Protein AF-A0A1V8SAI5-F1 (afdb_monomer_lite)

Sequence (109 aa):
AIEQKIREIVSTTWHSLGTCKIASREKMGVVDPTLSVHGVTGLKLADLSVPPHNVGANTGNTAYVVGERAADLFIKELGLGQQARVDSPVDDGQAKVDSPVADEQAKEV

Structure (mmCIF, N/CA/C/O backbone):
data_AF-A0A1V8SAI5-F1
#
_entry.id   AF-A0A1V8SAI5-F1
#
loop_
_atom_site.group_PDB
_atom_site.id
_atom_site.type_symbol
_atom_site.label_atom_id
_atom_site.label_alt_id
_atom_site.label_comp_id
_atom_site.label_asym_id
_atom_site.label_entity_id
_atom_site.label_seq_id
_atom_site.pdbx_PDB_ins_code
_atom_site.Cartn_x
_atom_site.Cartn_y
_atom_site.Cartn_z
_atom_site.occupancy
_atom_site.B_iso_or_equiv
_atom_site.auth_seq_id
_atom_site.auth_comp_id
_atom_site.auth_asym_id
_atom_site.auth_atom_id
_atom_site.pdbx_PDB_model_num
ATOM 1 N N . ALA A 1 1 ? 27.214 -0.514 -23.668 1.00 94.56 1 ALA A N 1
ATOM 2 C CA . ALA A 1 1 ? 26.200 -0.240 -24.712 1.00 94.56 1 ALA A CA 1
ATOM 3 C C . ALA A 1 1 ? 24.775 -0.521 -24.218 1.00 94.56 1 ALA A C 1
ATOM 5 O O . ALA A 1 1 ? 23.995 0.417 -24.155 1.00 94.56 1 ALA A O 1
ATOM 6 N N . ILE A 1 2 ? 24.437 -1.756 -23.811 1.00 98.00 2 ILE A N 1
ATOM 7 C CA . ILE A 1 2 ? 23.069 -2.140 -23.385 1.00 98.00 2 ILE A CA 1
ATOM 8 C C . ILE A 1 2 ? 22.552 -1.307 -22.197 1.00 98.00 2 ILE A C 1
ATOM 10 O O . ILE A 1 2 ? 21.447 -0.782 -22.259 1.00 98.00 2 ILE A O 1
ATOM 14 N N . GLU A 1 3 ? 23.357 -1.117 -21.147 1.00 98.31 3 GLU A N 1
ATOM 15 C CA . GLU A 1 3 ? 22.954 -0.337 -19.962 1.00 98.31 3 GLU A CA 1
ATOM 16 C C . GLU A 1 3 ? 22.564 1.110 -20.289 1.00 98.31 3 GLU A C 1
ATOM 18 O O . GLU A 1 3 ? 21.561 1.613 -19.787 1.00 98.31 3 GLU A O 1
ATOM 23 N N . GLN A 1 4 ? 23.339 1.767 -21.158 1.00 98.19 4 GLN A N 1
ATOM 24 C CA . GLN A 1 4 ? 23.064 3.131 -21.609 1.00 98.19 4 GLN A CA 1
ATOM 25 C C . GLN A 1 4 ? 21.720 3.192 -22.340 1.00 98.19 4 GLN A C 1
ATOM 27 O O . GLN A 1 4 ? 20.891 4.044 -22.034 1.00 98.19 4 GLN A O 1
ATOM 32 N N . LYS A 1 5 ? 21.464 2.227 -23.233 1.00 98.38 5 LYS A N 1
ATOM 33 C CA . LYS A 1 5 ? 20.196 2.157 -23.958 1.00 98.38 5 LYS A CA 1
ATOM 34 C C . LYS A 1 5 ? 19.010 1.957 -23.015 1.00 98.38 5 LYS A C 1
ATOM 36 O O . LYS A 1 5 ? 17.992 2.610 -23.198 1.00 98.38 5 LYS A O 1
ATOM 41 N N . ILE A 1 6 ? 19.144 1.107 -21.993 1.00 98.38 6 ILE A N 1
ATOM 42 C CA . ILE A 1 6 ? 18.094 0.902 -20.982 1.00 98.38 6 ILE A CA 1
ATOM 43 C C . ILE A 1 6 ? 17.794 2.209 -20.241 1.00 98.38 6 ILE A C 1
ATOM 45 O O . ILE A 1 6 ? 16.628 2.561 -20.103 1.00 98.38 6 ILE A O 1
ATOM 49 N N . ARG A 1 7 ? 18.815 2.962 -19.807 1.00 97.50 7 ARG A N 1
ATOM 50 C CA . ARG A 1 7 ? 18.615 4.256 -19.125 1.00 97.50 7 ARG A CA 1
ATOM 51 C C . ARG A 1 7 ? 17.878 5.285 -19.987 1.00 97.50 7 ARG A C 1
ATOM 53 O O . ARG A 1 7 ? 17.163 6.109 -19.433 1.00 97.50 7 ARG A O 1
ATOM 60 N N . GLU A 1 8 ? 18.045 5.233 -21.306 1.00 98.19 8 GLU A N 1
ATOM 61 C CA . GLU A 1 8 ? 17.387 6.143 -22.255 1.00 98.19 8 GLU A CA 1
ATOM 62 C C . GLU A 1 8 ? 15.927 5.776 -22.549 1.00 98.19 8 GLU A C 1
ATOM 64 O O . GLU A 1 8 ? 15.141 6.665 -22.863 1.00 98.19 8 GLU A O 1
ATOM 69 N N . ILE A 1 9 ? 15.568 4.487 -22.490 1.00 98.06 9 ILE A N 1
ATOM 70 C CA . ILE A 1 9 ? 14.242 4.006 -22.925 1.00 98.06 9 ILE A CA 1
ATOM 71 C C . ILE A 1 9 ? 13.351 3.502 -21.790 1.00 98.06 9 ILE A C 1
ATOM 73 O O . ILE A 1 9 ? 12.184 3.208 -22.034 1.00 98.06 9 ILE A O 1
ATOM 77 N N . VAL A 1 10 ? 13.885 3.333 -20.576 1.00 98.12 10 VAL A N 1
ATOM 78 C CA . VAL A 1 10 ? 13.111 2.809 -19.447 1.00 98.12 10 VAL A CA 1
ATOM 79 C C . VAL A 1 10 ? 11.914 3.714 -19.156 1.00 98.12 10 VAL A C 1
ATOM 81 O O . VAL A 1 10 ? 12.041 4.929 -19.018 1.00 98.12 10 VAL A O 1
ATOM 84 N N . SER A 1 11 ? 10.741 3.104 -19.038 1.00 98.06 11 SER A N 1
ATOM 85 C CA . SER A 1 11 ? 9.485 3.782 -18.744 1.00 98.06 11 SER A CA 1
ATOM 86 C C . SER A 1 11 ? 8.711 3.026 -17.672 1.00 98.06 11 SER A C 1
ATOM 88 O O . SER A 1 11 ? 9.036 1.895 -17.305 1.00 98.06 11 SER A O 1
ATOM 90 N N . THR A 1 12 ? 7.661 3.659 -17.159 1.00 97.50 12 THR A N 1
ATOM 91 C CA . THR A 1 12 ? 6.697 2.977 -16.296 1.00 97.50 12 THR A CA 1
ATOM 92 C C . THR A 1 12 ? 5.881 1.955 -17.088 1.00 97.50 12 THR A C 1
ATOM 94 O O . THR A 1 12 ? 5.682 2.099 -18.294 1.00 97.50 12 THR A O 1
ATOM 97 N N . THR A 1 13 ? 5.366 0.959 -16.376 1.00 97.38 13 THR A N 1
ATOM 98 C CA . THR A 1 13 ? 4.300 0.052 -16.827 1.00 97.38 13 THR A CA 1
ATOM 99 C C . THR A 1 13 ? 2.962 0.372 -16.154 1.00 97.38 13 THR A C 1
ATOM 101 O O . THR A 1 13 ? 2.051 -0.446 -16.163 1.00 97.38 13 THR A O 1
ATOM 104 N N . TRP A 1 14 ? 2.850 1.548 -15.526 1.00 97.81 14 TRP A N 1
ATOM 105 C CA . TRP A 1 14 ? 1.674 2.021 -14.781 1.00 97.81 14 TRP A CA 1
ATOM 106 C C . TRP A 1 14 ? 1.289 1.160 -13.566 1.00 97.81 14 TRP A C 1
ATOM 108 O O . TRP A 1 14 ? 0.205 1.304 -13.009 1.00 97.81 14 TRP A O 1
ATOM 118 N N . HIS A 1 15 ? 2.212 0.325 -13.088 1.00 98.12 15 HIS A N 1
ATOM 119 C CA . HIS A 1 15 ? 2.069 -0.502 -11.887 1.00 98.12 15 HIS A CA 1
ATOM 120 C C . HIS A 1 15 ? 2.585 0.216 -10.629 1.00 98.12 15 HIS A C 1
ATOM 122 O O . HIS A 1 15 ? 3.421 -0.305 -9.892 1.00 98.12 15 HIS A O 1
ATOM 128 N N . SER A 1 16 ? 2.144 1.453 -10.403 1.00 98.25 16 SER A N 1
ATOM 129 C CA . SER A 1 16 ? 2.543 2.222 -9.218 1.00 98.25 16 SER A CA 1
ATOM 130 C C . SER A 1 16 ? 1.889 1.650 -7.958 1.00 98.25 16 SER A C 1
ATOM 132 O O . SER A 1 16 ? 0.669 1.494 -7.922 1.00 98.25 16 SER A O 1
ATOM 134 N N . LEU A 1 17 ? 2.681 1.362 -6.918 1.00 98.50 17 LEU A N 1
ATOM 135 C CA . LEU A 1 17 ? 2.179 0.833 -5.646 1.00 98.50 17 LEU A CA 1
ATOM 136 C C . LEU A 1 17 ? 3.118 1.108 -4.455 1.00 98.50 17 LEU A C 1
ATOM 138 O O . LEU A 1 17 ? 4.293 1.424 -4.637 1.00 98.50 17 LEU A O 1
ATOM 142 N N . GLY A 1 18 ? 2.606 0.943 -3.232 1.00 98.06 18 GLY A N 1
ATOM 143 C CA . GLY A 1 18 ? 3.408 0.846 -2.002 1.00 98.06 18 GLY A CA 1
ATOM 144 C C . GLY A 1 18 ? 3.789 2.162 -1.310 1.00 98.06 18 GLY A C 1
ATOM 145 O O . GLY A 1 18 ? 4.604 2.151 -0.385 1.00 98.06 18 GLY A O 1
ATOM 146 N N . THR A 1 19 ? 3.216 3.299 -1.713 1.00 98.44 19 THR A N 1
ATOM 147 C CA . THR A 1 19 ? 3.482 4.618 -1.101 1.00 98.44 19 THR A CA 1
ATOM 148 C C . THR A 1 19 ? 2.954 4.754 0.332 1.00 98.44 19 THR A C 1
ATOM 150 O O . THR A 1 19 ? 3.487 5.547 1.106 1.00 98.44 19 THR A O 1
ATOM 153 N N . CYS A 1 20 ? 1.951 3.960 0.713 1.00 98.50 20 CYS A N 1
ATOM 154 C CA . CYS A 1 20 ? 1.332 3.937 2.038 1.00 98.50 20 CYS A CA 1
ATOM 155 C C . CYS A 1 20 ? 1.270 2.514 2.614 1.00 98.50 20 CYS A C 1
ATOM 157 O O . CYS A 1 20 ? 0.237 2.072 3.114 1.00 98.50 20 CYS A O 1
ATOM 159 N N . LYS A 1 21 ? 2.388 1.785 2.542 1.00 98.25 21 LYS A N 1
ATOM 160 C CA . LYS A 1 21 ? 2.454 0.354 2.862 1.00 98.25 21 LYS A CA 1
ATOM 161 C C . LYS A 1 21 ? 1.895 -0.051 4.235 1.00 98.25 21 LYS A C 1
ATOM 163 O O . LYS A 1 21 ? 2.124 0.624 5.246 1.00 98.25 21 LYS A O 1
ATOM 168 N N . ILE A 1 22 ? 1.285 -1.237 4.263 1.00 98.44 22 ILE A N 1
ATOM 169 C CA . ILE A 1 22 ? 0.918 -1.982 5.473 1.00 98.44 22 ILE A CA 1
ATOM 170 C C . ILE A 1 22 ? 2.196 -2.446 6.171 1.00 98.44 22 ILE A C 1
ATOM 172 O O . ILE A 1 22 ? 2.866 -3.378 5.724 1.00 98.44 22 ILE A O 1
ATOM 176 N N . ALA A 1 23 ? 2.543 -1.800 7.276 1.00 98.31 23 ALA A N 1
ATOM 177 C CA . ALA A 1 23 ? 3.639 -2.208 8.148 1.00 98.31 23 ALA A CA 1
ATOM 178 C C . ALA A 1 23 ? 3.524 -1.497 9.504 1.00 98.31 23 ALA A C 1
ATOM 180 O O . ALA A 1 23 ? 2.722 -0.580 9.684 1.00 98.31 23 ALA A O 1
ATOM 181 N N . SER A 1 24 ? 4.358 -1.896 10.464 1.00 98.00 24 SER A N 1
ATOM 182 C CA . SER A 1 24 ? 4.515 -1.127 11.700 1.00 98.00 24 SER A CA 1
ATOM 183 C C . SER A 1 24 ? 5.191 0.222 11.419 1.00 98.00 24 SER A C 1
ATOM 185 O O . SER A 1 24 ? 5.914 0.368 10.424 1.00 98.00 24 SER A O 1
ATOM 187 N N . ARG A 1 25 ? 4.994 1.215 12.297 1.00 96.50 25 ARG A N 1
ATOM 188 C CA . ARG A 1 25 ? 5.606 2.546 12.125 1.00 96.50 25 ARG A CA 1
ATOM 189 C C . ARG A 1 25 ? 7.134 2.483 12.156 1.00 96.50 25 ARG A C 1
ATOM 191 O O . ARG A 1 25 ? 7.780 3.187 11.389 1.00 96.50 25 ARG A O 1
ATOM 198 N N . GLU A 1 26 ? 7.714 1.578 12.946 1.00 97.50 26 GLU A N 1
ATOM 199 C CA . GLU A 1 26 ? 9.166 1.341 1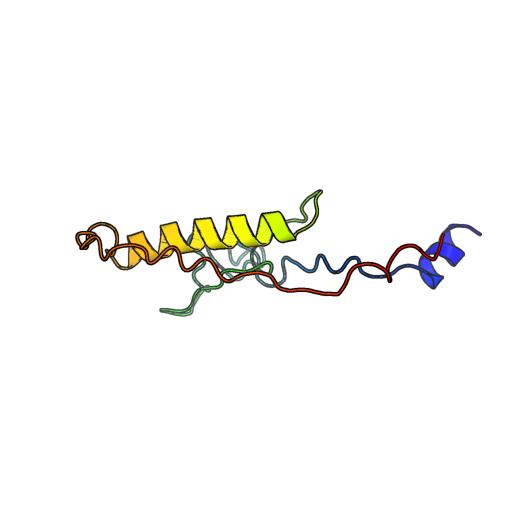3.011 1.00 97.50 26 GLU A CA 1
ATOM 200 C C . GLU A 1 26 ? 9.730 0.844 11.670 1.00 97.50 26 GLU A C 1
ATOM 202 O O . GLU A 1 26 ? 10.902 1.050 11.369 1.00 97.50 26 GLU A O 1
ATOM 207 N N . LYS A 1 27 ? 8.891 0.211 10.839 1.00 97.31 27 LYS A N 1
ATOM 208 C CA . LYS A 1 27 ? 9.230 -0.246 9.482 1.00 97.31 27 LYS A CA 1
ATOM 209 C C . LYS A 1 27 ? 8.788 0.740 8.395 1.00 97.31 27 LYS A C 1
ATOM 211 O O . LYS A 1 27 ? 8.689 0.359 7.222 1.00 97.31 27 LYS A O 1
ATOM 216 N N . MET A 1 28 ? 8.536 1.998 8.765 1.00 97.12 28 MET A N 1
ATOM 217 C CA . MET A 1 28 ? 8.029 3.055 7.883 1.00 97.12 28 MET A CA 1
ATOM 218 C C . MET A 1 28 ? 6.650 2.729 7.283 1.00 97.12 28 MET A C 1
ATOM 220 O O . MET A 1 28 ? 6.380 3.060 6.131 1.00 97.12 28 MET A O 1
ATOM 224 N N . GLY A 1 29 ? 5.800 2.004 8.015 1.00 98.31 29 GLY A N 1
ATOM 225 C CA . GLY A 1 29 ? 4.418 1.738 7.613 1.00 98.31 29 GLY A CA 1
ATOM 226 C C . GLY A 1 29 ? 3.507 2.949 7.795 1.00 98.31 29 GLY A C 1
ATOM 227 O O . GLY A 1 29 ? 3.684 3.726 8.735 1.00 98.31 29 GLY A O 1
ATOM 228 N N . VAL A 1 30 ? 2.520 3.088 6.907 1.00 98.75 30 VAL A N 1
ATOM 229 C CA . VAL A 1 30 ? 1.521 4.176 6.952 1.00 98.75 30 VAL A CA 1
ATOM 230 C C . VAL A 1 30 ? 0.188 3.682 7.502 1.00 98.75 30 VAL A C 1
ATOM 232 O O . VAL A 1 30 ? -0.459 4.405 8.261 1.00 98.75 30 VAL A O 1
ATOM 235 N N . VAL A 1 31 ? -0.178 2.440 7.184 1.00 98.69 31 VAL A N 1
ATOM 236 C CA . VAL A 1 31 ? -1.394 1.794 7.683 1.00 98.69 31 VAL A CA 1
ATOM 237 C C . VAL A 1 31 ? -1.085 0.501 8.433 1.00 98.69 31 VAL A C 1
ATOM 239 O O . VAL A 1 31 ? -0.040 -0.127 8.229 1.00 98.69 31 VAL A O 1
ATOM 242 N N . ASP A 1 32 ? -1.997 0.100 9.310 1.00 98.00 32 ASP A N 1
ATOM 243 C CA . ASP A 1 32 ? -1.983 -1.206 9.969 1.00 98.00 32 ASP A CA 1
ATOM 244 C C . ASP A 1 32 ? -2.667 -2.300 9.102 1.00 98.00 32 ASP A C 1
ATOM 246 O O . ASP A 1 32 ? -3.186 -2.008 8.020 1.00 98.00 32 ASP A O 1
ATOM 250 N N . PRO A 1 33 ? -2.690 -3.582 9.528 1.00 97.50 33 PRO A N 1
ATOM 251 C CA . PRO A 1 33 ? -3.358 -4.657 8.779 1.00 97.50 33 PRO A CA 1
ATOM 252 C C . PRO A 1 33 ? -4.883 -4.517 8.624 1.00 97.50 33 PRO A C 1
ATOM 254 O O . PRO A 1 33 ? -5.485 -5.283 7.873 1.00 97.50 33 PRO A O 1
ATOM 257 N N . THR A 1 34 ? -5.514 -3.575 9.332 1.00 97.50 34 THR A N 1
ATOM 258 C CA . THR A 1 34 ? -6.934 -3.205 9.185 1.00 97.50 34 THR A CA 1
ATOM 259 C C . THR A 1 34 ? -7.137 -2.041 8.210 1.00 97.50 34 THR A C 1
ATOM 261 O O . THR A 1 34 ? -8.251 -1.524 8.086 1.00 97.50 34 THR A O 1
ATOM 264 N N . LEU A 1 35 ? -6.062 -1.640 7.520 1.00 98.50 35 LEU A N 1
ATOM 265 C CA . LEU A 1 35 ? -5.986 -0.508 6.599 1.00 98.50 35 LEU A CA 1
ATOM 266 C C . LEU A 1 35 ? -6.189 0.859 7.266 1.00 98.50 35 LEU A C 1
ATOM 268 O O . LEU A 1 35 ? -6.366 1.857 6.568 1.00 98.50 35 LEU A O 1
ATOM 272 N N . SER A 1 36 ? -6.136 0.922 8.599 1.00 98.44 36 SER A N 1
ATOM 273 C CA . SER A 1 36 ? -6.272 2.170 9.353 1.00 98.44 36 SER A CA 1
ATOM 274 C C . SER A 1 36 ? -4.970 2.956 9.323 1.00 98.44 36 SER A C 1
ATOM 276 O O . SER A 1 36 ? -3.894 2.391 9.529 1.00 98.44 36 SER A O 1
ATOM 278 N N . VAL A 1 37 ? -5.060 4.265 9.082 1.00 98.69 37 VAL A N 1
ATOM 279 C CA . VAL A 1 37 ? -3.891 5.152 9.079 1.00 98.69 37 VAL A CA 1
ATOM 280 C C . VAL A 1 37 ? -3.371 5.335 10.502 1.00 98.69 37 VAL A C 1
ATOM 282 O O . VAL A 1 37 ? -4.101 5.730 11.411 1.00 98.69 37 VAL A O 1
ATOM 285 N N . HIS A 1 38 ? -2.077 5.084 10.701 1.00 98.56 38 HIS A N 1
ATOM 286 C CA . HIS A 1 38 ? -1.462 5.182 12.023 1.00 98.56 38 HIS A CA 1
ATOM 287 C C . HIS A 1 38 ? -1.589 6.591 12.612 1.00 98.56 38 HIS A C 1
ATOM 289 O O . HIS A 1 38 ? -1.070 7.558 12.053 1.00 98.56 38 HIS A O 1
ATOM 295 N N . GLY A 1 39 ? -2.194 6.691 13.798 1.00 97.62 39 GLY A N 1
ATOM 296 C CA . GLY A 1 39 ? -2.353 7.955 14.523 1.00 97.62 39 GLY A CA 1
ATOM 297 C C . GLY A 1 39 ? -3.510 8.833 14.036 1.00 97.62 39 GLY A C 1
ATOM 298 O O . GLY A 1 39 ? -3.605 9.976 14.477 1.00 97.62 39 GLY A O 1
ATOM 299 N N . VAL A 1 40 ? -4.382 8.322 13.158 1.00 98.44 40 VAL A N 1
ATOM 300 C CA . VAL A 1 40 ? -5.583 9.023 12.688 1.00 98.44 40 VAL A CA 1
ATOM 301 C C . VAL A 1 40 ? -6.811 8.149 12.922 1.00 98.44 40 VAL A C 1
ATOM 303 O O . VAL A 1 40 ? -6.873 7.005 12.484 1.00 98.44 40 VAL A O 1
ATOM 306 N N . THR A 1 41 ? -7.815 8.697 13.600 1.00 97.38 41 THR A N 1
ATOM 307 C CA . THR A 1 41 ? -9.071 7.989 13.868 1.00 97.38 41 THR A CA 1
ATOM 308 C C . THR A 1 41 ? -10.020 8.114 12.680 1.00 97.38 41 THR A C 1
ATOM 310 O O . THR A 1 41 ? -10.238 9.214 12.178 1.00 97.38 41 THR A O 1
ATOM 313 N N . GLY A 1 42 ? -10.620 6.999 12.254 1.00 96.50 42 GLY A N 1
ATOM 314 C CA . GLY A 1 42 ? -11.675 6.991 11.232 1.00 96.50 42 GLY A CA 1
ATOM 315 C C . GLY A 1 42 ? -11.198 7.180 9.787 1.00 96.50 42 GLY A C 1
ATOM 316 O O . GLY A 1 42 ? -12.030 7.403 8.913 1.00 96.50 42 GLY A O 1
ATOM 317 N N . LEU A 1 43 ? -9.890 7.085 9.519 1.00 98.31 43 LEU A N 1
ATOM 318 C CA . LEU A 1 43 ? -9.322 7.170 8.170 1.00 98.31 43 LEU A CA 1
ATOM 319 C C . LEU A 1 43 ? -8.669 5.845 7.765 1.00 98.31 43 LEU A C 1
ATOM 321 O O . LEU A 1 43 ? -7.830 5.309 8.493 1.00 98.31 43 LEU A O 1
ATOM 325 N N . LYS A 1 44 ? -9.025 5.352 6.575 1.00 98.50 44 LYS A N 1
ATOM 326 C CA . LYS A 1 44 ? -8.501 4.109 6.000 1.00 98.50 44 LYS A CA 1
ATOM 327 C C . LYS A 1 44 ? -8.084 4.298 4.544 1.00 98.50 44 LYS A C 1
ATOM 329 O O . LYS A 1 44 ? -8.661 5.136 3.855 1.00 98.50 44 LYS A O 1
ATOM 334 N N . LEU A 1 45 ? -7.114 3.508 4.083 1.00 98.56 45 LEU A N 1
ATOM 335 C CA . LEU A 1 45 ? -6.638 3.511 2.692 1.00 98.56 45 LEU A CA 1
ATOM 336 C C . LEU A 1 45 ? -6.875 2.143 2.044 1.00 98.56 45 LEU A C 1
ATOM 338 O O . LEU A 1 45 ? -6.454 1.127 2.584 1.00 98.56 45 LEU A O 1
ATOM 342 N N . ALA A 1 46 ? -7.532 2.111 0.887 1.00 98.31 46 ALA A N 1
ATOM 343 C CA . ALA A 1 46 ? -7.920 0.876 0.201 1.00 98.31 46 ALA A CA 1
ATOM 344 C C . ALA A 1 46 ? -7.616 0.956 -1.302 1.00 98.31 46 ALA A C 1
ATOM 346 O O . ALA A 1 46 ? -8.515 0.989 -2.135 1.00 98.31 46 ALA A O 1
ATOM 347 N N . ASP A 1 47 ? -6.333 1.023 -1.644 1.00 98.69 47 ASP A N 1
ATOM 348 C CA . ASP A 1 47 ? -5.851 1.081 -3.025 1.00 98.69 47 ASP A CA 1
ATOM 349 C C . ASP A 1 47 ? -4.428 0.495 -3.145 1.00 98.69 47 ASP A C 1
ATOM 351 O O . ASP A 1 47 ? -3.874 -0.067 -2.199 1.00 98.69 47 ASP A O 1
ATOM 355 N N . LEU A 1 48 ? -3.797 0.634 -4.313 1.00 98.69 48 LEU A N 1
ATOM 356 C CA . LEU A 1 48 ? -2.435 0.148 -4.552 1.00 98.69 48 LEU A CA 1
ATOM 357 C C . LEU A 1 48 ? -1.348 0.878 -3.747 1.00 98.69 48 LEU A C 1
ATOM 359 O O . LEU A 1 48 ? -0.193 0.474 -3.804 1.00 98.69 48 LEU A O 1
ATOM 363 N N . SER A 1 49 ? -1.646 1.906 -2.958 1.00 98.69 49 SER A N 1
ATOM 364 C CA . SER A 1 49 ? -0.653 2.488 -2.051 1.00 98.69 49 SER A CA 1
ATOM 365 C C . SER A 1 49 ? -0.274 1.537 -0.908 1.00 98.69 49 SER A C 1
ATOM 367 O O . SER A 1 49 ? 0.841 1.629 -0.396 1.00 98.69 49 SER A O 1
ATOM 369 N N . VAL A 1 50 ? -1.150 0.601 -0.522 1.00 98.69 50 VAL A N 1
ATOM 370 C CA . VAL A 1 50 ? -1.005 -0.195 0.711 1.00 98.69 50 VAL A CA 1
ATOM 371 C C . VAL A 1 50 ? -0.180 -1.494 0.633 1.00 98.69 50 VAL A C 1
ATOM 373 O O . VAL A 1 50 ? 0.301 -1.928 1.686 1.00 98.69 50 VAL A O 1
ATOM 376 N N . PRO A 1 51 ? 0.040 -2.158 -0.522 1.00 98.19 51 PRO A N 1
ATOM 377 C CA . PRO A 1 51 ? 0.882 -3.348 -0.579 1.00 98.19 51 PRO A CA 1
ATOM 378 C C . PRO A 1 51 ? 2.298 -3.086 -0.032 1.00 98.19 51 PRO A C 1
ATOM 380 O O . PRO A 1 51 ? 2.923 -2.085 -0.385 1.00 98.19 51 PRO A O 1
ATOM 383 N N . PRO A 1 52 ? 2.844 -3.977 0.817 1.00 97.25 52 PRO A N 1
ATOM 384 C CA . PRO A 1 52 ? 4.161 -3.774 1.421 1.00 97.25 52 PRO 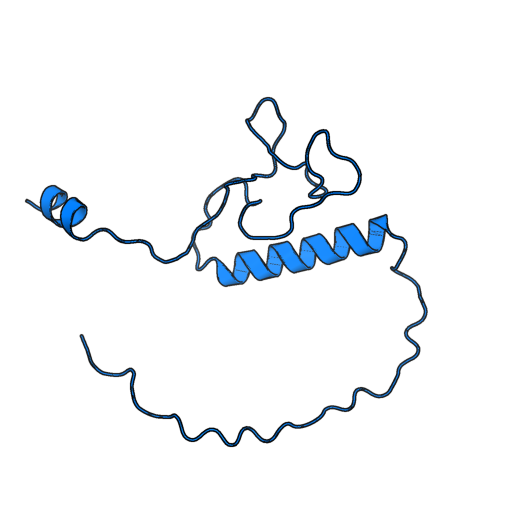A CA 1
ATOM 385 C C . PRO A 1 52 ? 5.335 -4.012 0.473 1.00 97.25 52 PRO A C 1
ATOM 387 O O . PRO A 1 52 ? 6.435 -3.519 0.727 1.00 97.25 52 PRO A O 1
ATOM 390 N N . HIS A 1 53 ? 5.105 -4.758 -0.606 1.00 96.81 53 HIS A N 1
ATOM 391 C CA . HIS A 1 53 ? 6.106 -5.136 -1.594 1.00 96.81 53 HIS A CA 1
ATOM 392 C C . HIS A 1 53 ? 5.483 -5.199 -2.988 1.00 96.81 53 HIS A C 1
ATOM 394 O O . HIS A 1 53 ? 4.262 -5.252 -3.136 1.00 96.81 53 HIS A O 1
ATOM 400 N N . ASN A 1 54 ? 6.349 -5.211 -4.002 1.00 97.50 54 ASN A N 1
ATOM 401 C CA . ASN A 1 54 ? 5.942 -5.382 -5.390 1.00 97.50 54 ASN A CA 1
ATOM 402 C C . ASN A 1 54 ? 5.311 -6.763 -5.625 1.00 97.50 54 ASN A C 1
ATOM 404 O O . ASN A 1 54 ? 5.607 -7.729 -4.918 1.00 97.50 54 ASN A O 1
ATOM 408 N N . VAL A 1 55 ? 4.471 -6.849 -6.649 1.00 96.31 55 VAL A N 1
ATOM 409 C CA . VAL A 1 55 ? 3.811 -8.073 -7.099 1.00 96.31 55 VAL A CA 1
ATOM 410 C C . VAL A 1 55 ? 4.329 -8.441 -8.485 1.00 96.31 55 VAL A C 1
ATOM 412 O O . VAL A 1 55 ? 4.494 -7.589 -9.354 1.00 96.31 55 VAL A O 1
ATOM 415 N N . GLY A 1 56 ? 4.598 -9.724 -8.710 1.00 96.31 56 GLY A N 1
ATOM 416 C CA . GLY A 1 56 ? 5.059 -10.236 -10.005 1.00 96.31 56 GLY A CA 1
ATOM 417 C C . GLY A 1 56 ? 3.927 -10.400 -11.022 1.00 96.31 56 GLY A C 1
ATOM 418 O O . GLY A 1 56 ? 3.805 -11.467 -11.612 1.00 96.31 56 GLY A O 1
ATOM 419 N N . ALA A 1 57 ? 3.053 -9.401 -11.170 1.00 94.56 57 ALA A N 1
ATOM 420 C CA . ALA A 1 57 ? 1.876 -9.448 -12.038 1.00 94.56 57 ALA A CA 1
ATOM 421 C C . ALA A 1 57 ? 1.413 -8.035 -12.438 1.00 94.56 57 ALA A C 1
ATOM 423 O O . ALA A 1 57 ? 1.890 -7.042 -11.890 1.00 94.56 57 ALA A O 1
ATOM 424 N N . ASN A 1 58 ? 0.447 -7.943 -13.362 1.00 97.19 58 ASN A N 1
ATOM 425 C CA . ASN A 1 58 ? -0.299 -6.699 -13.566 1.00 97.19 58 ASN A CA 1
ATOM 426 C C . ASN A 1 58 ? -1.070 -6.344 -12.283 1.00 97.19 58 ASN A C 1
ATOM 428 O O . ASN A 1 58 ? -1.796 -7.176 -11.730 1.00 97.19 58 ASN A O 1
ATOM 432 N N . THR A 1 59 ? -0.904 -5.109 -11.809 1.00 98.19 59 THR A N 1
ATOM 433 C CA . THR A 1 59 ? -1.433 -4.649 -10.520 1.00 98.19 59 THR A CA 1
ATOM 434 C C . THR A 1 59 ? -2.943 -4.444 -10.500 1.00 98.19 59 THR A C 1
ATOM 436 O O . THR A 1 59 ? -3.493 -4.259 -9.418 1.00 98.19 59 THR A O 1
ATOM 439 N N . GLY A 1 60 ? -3.639 -4.523 -11.640 1.00 97.88 60 GLY A N 1
ATOM 440 C CA . GLY A 1 60 ? -5.105 -4.481 -11.681 1.00 97.88 60 GLY A CA 1
ATOM 441 C C . GLY A 1 60 ? -5.744 -5.547 -10.782 1.00 97.88 60 GLY A C 1
ATOM 442 O O . GLY A 1 60 ? -6.587 -5.233 -9.946 1.00 97.88 60 GLY A O 1
ATOM 443 N N . ASN A 1 61 ? -5.253 -6.789 -10.851 1.00 96.62 61 ASN A N 1
ATOM 444 C CA . ASN A 1 61 ? -5.727 -7.880 -9.988 1.00 96.62 61 ASN A CA 1
ATOM 445 C C . ASN A 1 61 ? -5.457 -7.596 -8.505 1.00 96.62 61 ASN A C 1
ATOM 447 O O . ASN A 1 61 ? -6.285 -7.885 -7.645 1.00 96.62 61 ASN A O 1
ATOM 451 N N . THR A 1 62 ? -4.302 -7.005 -8.196 1.00 98.00 62 THR A N 1
ATOM 452 C CA . THR A 1 62 ? -3.958 -6.611 -6.827 1.00 98.00 62 THR A CA 1
ATOM 453 C C . THR A 1 62 ? -4.878 -5.510 -6.316 1.00 98.00 62 THR A C 1
ATOM 455 O O . THR A 1 62 ? -5.283 -5.573 -5.160 1.00 98.00 62 THR A O 1
ATOM 458 N N . ALA A 1 63 ? -5.259 -4.547 -7.160 1.00 98.50 63 ALA A N 1
ATOM 459 C CA . ALA A 1 63 ? -6.198 -3.494 -6.788 1.00 98.50 63 A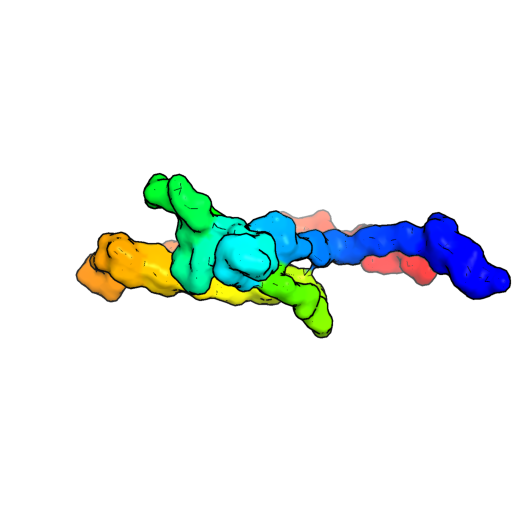LA A CA 1
ATOM 460 C C . ALA A 1 63 ? -7.565 -4.078 -6.403 1.00 98.50 63 ALA A C 1
ATOM 462 O O . ALA A 1 63 ? -8.091 -3.736 -5.345 1.00 98.50 63 ALA A O 1
ATOM 463 N N . TYR A 1 64 ? -8.088 -5.023 -7.195 1.00 98.19 64 TYR A N 1
ATOM 464 C CA . TYR A 1 64 ? -9.331 -5.725 -6.864 1.00 98.19 64 TYR A CA 1
ATOM 465 C C . TYR A 1 64 ? -9.229 -6.490 -5.544 1.00 98.19 64 TYR A C 1
ATOM 467 O O . TYR A 1 64 ? -10.077 -6.318 -4.678 1.00 98.19 64 TYR A O 1
ATOM 475 N N . VAL A 1 65 ? -8.166 -7.274 -5.338 1.00 97.31 65 VAL A N 1
ATOM 476 C CA . VAL A 1 65 ? -7.992 -8.049 -4.095 1.00 97.31 65 VAL A CA 1
ATOM 477 C C . VAL A 1 65 ? -7.847 -7.144 -2.865 1.00 97.31 65 VAL A C 1
ATOM 479 O O . VAL A 1 65 ? -8.367 -7.474 -1.800 1.00 97.31 65 VAL A O 1
ATOM 482 N N . VAL A 1 66 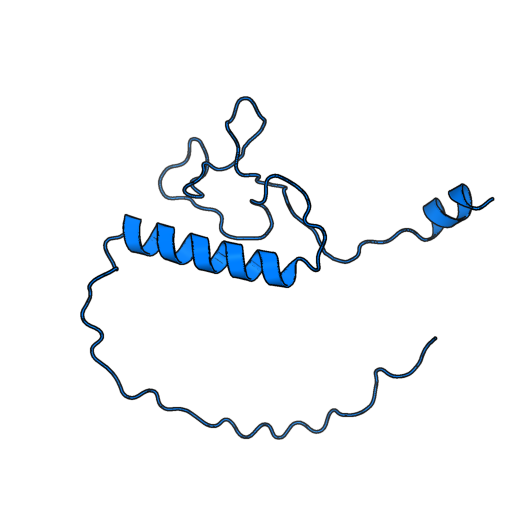? -7.172 -5.996 -2.990 1.00 98.25 66 VAL A N 1
ATOM 483 C CA . VAL A 1 66 ? -7.121 -4.988 -1.918 1.00 98.25 66 VAL A CA 1
ATOM 484 C C . VAL A 1 66 ? -8.519 -4.436 -1.632 1.00 98.25 66 VAL A C 1
ATOM 486 O O . VAL A 1 66 ? -8.891 -4.346 -0.464 1.00 98.25 66 VAL A O 1
ATOM 489 N N . GLY A 1 67 ? -9.297 -4.116 -2.670 1.00 98.50 67 GLY A N 1
ATOM 490 C CA . GLY A 1 67 ? -10.679 -3.647 -2.543 1.00 98.50 67 GLY A CA 1
ATOM 491 C C . GLY A 1 67 ? -11.598 -4.662 -1.858 1.00 98.50 67 GLY A C 1
ATOM 492 O O . GLY A 1 67 ? -12.262 -4.316 -0.885 1.00 98.50 67 GLY A O 1
ATOM 493 N N . GLU A 1 68 ? -11.571 -5.923 -2.293 1.00 98.38 68 GLU A N 1
ATOM 494 C CA . GLU A 1 68 ? -12.321 -7.029 -1.675 1.00 98.38 68 GLU A CA 1
ATOM 495 C C . GLU A 1 68 ? -11.951 -7.193 -0.196 1.00 98.38 68 GLU A C 1
ATOM 497 O O . GLU A 1 68 ? -12.809 -7.234 0.688 1.00 98.38 68 GLU A O 1
ATOM 502 N N . ARG A 1 69 ? -10.647 -7.195 0.111 1.00 97.31 69 ARG A N 1
ATOM 503 C CA . ARG A 1 69 ? -10.180 -7.303 1.495 1.00 97.31 69 ARG A CA 1
ATOM 504 C C . ARG A 1 69 ? -10.607 -6.106 2.344 1.00 97.31 69 ARG A C 1
ATOM 506 O O . ARG A 1 69 ? -10.924 -6.281 3.521 1.00 97.31 69 ARG A O 1
ATOM 513 N N . ALA A 1 70 ? -10.584 -4.904 1.777 1.00 98.31 70 ALA A N 1
ATOM 514 C CA . ALA A 1 70 ? -11.039 -3.697 2.449 1.00 98.31 70 ALA A CA 1
ATOM 515 C C . ALA A 1 70 ? -12.541 -3.765 2.749 1.00 98.31 70 ALA A C 1
ATOM 517 O O . ALA A 1 70 ? -12.935 -3.497 3.882 1.00 98.31 70 ALA A O 1
ATOM 518 N N . ALA A 1 71 ? -13.361 -4.195 1.786 1.00 97.62 71 ALA A N 1
ATOM 519 C CA . ALA A 1 71 ? -14.799 -4.366 1.972 1.00 97.62 71 ALA A CA 1
ATOM 520 C C . ALA A 1 71 ? -15.107 -5.312 3.144 1.00 97.62 71 ALA A C 1
ATOM 522 O O . ALA A 1 71 ? -15.844 -4.929 4.052 1.00 97.62 71 ALA A O 1
ATOM 523 N N . ASP A 1 72 ? -14.468 -6.486 3.192 1.00 97.25 72 ASP A N 1
ATOM 524 C CA . ASP A 1 72 ? -14.603 -7.438 4.303 1.00 97.25 72 ASP A CA 1
ATOM 525 C C . ASP A 1 72 ? -14.263 -6.811 5.665 1.00 97.25 72 ASP A C 1
ATOM 527 O O . ASP A 1 72 ? -14.994 -6.977 6.648 1.00 97.25 72 ASP A O 1
ATOM 531 N N . LEU A 1 73 ? -13.141 -6.085 5.738 1.00 97.00 73 LEU A N 1
ATOM 532 C CA . LEU A 1 73 ? -12.703 -5.416 6.963 1.00 97.00 73 LEU A CA 1
ATOM 533 C C . LEU A 1 73 ? -13.713 -4.350 7.400 1.00 97.00 73 LEU A C 1
ATOM 535 O O . LEU A 1 73 ? -14.072 -4.294 8.576 1.00 97.00 73 LEU A O 1
ATOM 539 N N . PHE A 1 74 ? -14.191 -3.534 6.462 1.00 96.06 74 PHE A N 1
ATOM 540 C CA . PHE A 1 74 ? -15.043 -2.385 6.761 1.00 96.06 74 PHE A CA 1
ATOM 541 C C . PHE A 1 74 ? -16.460 -2.829 7.122 1.00 96.06 74 PHE A C 1
ATOM 543 O O . PHE A 1 74 ? -17.020 -2.335 8.097 1.00 96.06 74 PHE A O 1
ATOM 550 N N . ILE A 1 75 ? -17.020 -3.812 6.408 1.00 96.31 75 ILE A N 1
ATOM 551 C CA . ILE A 1 75 ? -18.322 -4.415 6.730 1.00 96.31 75 ILE A CA 1
ATOM 552 C C . ILE A 1 75 ? -18.301 -4.991 8.145 1.00 96.31 75 ILE A C 1
ATOM 554 O O . ILE A 1 75 ? -19.246 -4.783 8.911 1.00 96.31 75 ILE A O 1
ATOM 558 N N . LYS A 1 76 ? -17.224 -5.697 8.508 1.00 94.88 76 LYS A N 1
ATOM 559 C CA . LYS A 1 76 ? -17.068 -6.273 9.845 1.00 94.88 76 LYS A CA 1
ATOM 560 C C . LYS A 1 76 ? -16.945 -5.195 10.921 1.00 94.88 76 LYS A C 1
ATOM 562 O O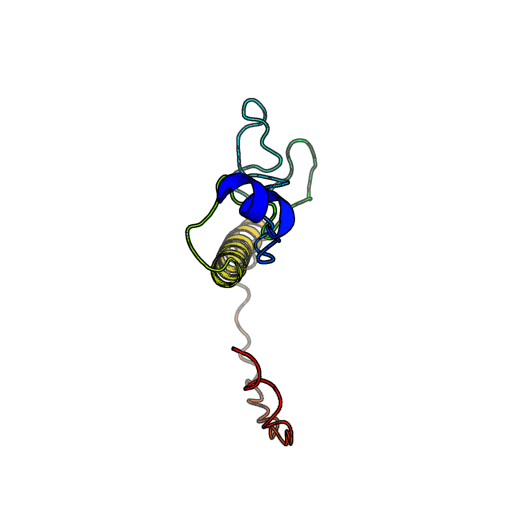 . LYS A 1 76 ? -17.590 -5.312 11.957 1.00 94.88 76 LYS A O 1
ATOM 567 N N . GLU A 1 77 ? -16.131 -4.170 10.687 1.00 94.75 77 GLU A N 1
ATOM 568 C CA . GLU A 1 77 ? -15.908 -3.073 11.636 1.00 94.75 77 GLU A CA 1
ATOM 569 C C . GLU A 1 77 ? -17.167 -2.229 11.868 1.00 94.75 77 GLU A C 1
ATOM 571 O O . GLU A 1 77 ? -17.460 -1.863 13.003 1.00 94.75 77 GLU A O 1
ATOM 576 N N . LEU A 1 78 ? -17.945 -1.980 10.813 1.00 94.81 78 LEU A N 1
ATOM 577 C CA . LEU A 1 78 ? -19.195 -1.220 10.875 1.00 94.81 78 LEU A CA 1
ATOM 578 C C . LEU A 1 78 ? -20.404 -2.064 11.312 1.00 94.81 78 LEU A C 1
ATOM 580 O O . LEU A 1 78 ? -21.496 -1.525 11.475 1.00 94.81 78 LEU A O 1
ATOM 584 N N . GLY A 1 79 ? -20.248 -3.382 11.480 1.00 94.06 79 GLY A N 1
ATOM 585 C CA . GLY A 1 79 ? -21.347 -4.278 11.855 1.00 94.06 79 GLY A CA 1
ATOM 586 C C . GLY A 1 79 ? -22.416 -4.457 10.767 1.00 94.06 79 GLY A C 1
ATOM 587 O O . GLY A 1 79 ? -23.560 -4.777 11.077 1.00 94.06 79 GLY A O 1
ATOM 588 N N . LEU A 1 80 ? -22.064 -4.275 9.490 1.00 91.19 80 LEU A N 1
ATOM 589 C CA . LEU A 1 80 ? -23.005 -4.313 8.358 1.00 91.19 80 LEU A CA 1
ATOM 590 C C . LEU A 1 80 ? -23.302 -5.734 7.838 1.00 91.19 80 LEU A C 1
ATOM 592 O O . LEU A 1 80 ? -24.151 -5.912 6.970 1.00 91.19 80 LEU A O 1
ATOM 596 N N . GLY A 1 81 ? -22.634 -6.761 8.372 1.00 73.62 81 GLY A N 1
ATOM 597 C CA . GLY A 1 81 ? -22.680 -8.139 7.859 1.00 73.62 81 GLY A CA 1
ATOM 598 C C . GLY A 1 81 ? -24.015 -8.893 7.995 1.00 73.62 81 GLY A C 1
ATOM 599 O O . GLY A 1 81 ? -24.087 -10.037 7.554 1.00 73.62 81 GLY A O 1
ATOM 600 N N . GLN A 1 82 ? -25.057 -8.299 8.594 1.00 64.44 82 GLN A N 1
ATOM 601 C CA . GLN A 1 82 ? -26.395 -8.904 8.744 1.00 64.44 82 GLN A CA 1
ATOM 602 C C . GLN A 1 82 ? -27.555 -7.889 8.681 1.00 64.44 82 GLN A C 1
ATOM 604 O O . GLN A 1 82 ? -28.547 -8.027 9.396 1.00 64.44 82 GLN A O 1
ATOM 609 N N . GLN A 1 83 ? -27.501 -6.875 7.816 1.00 55.78 83 GLN A N 1
ATOM 610 C CA . GLN A 1 83 ? -28.767 -6.271 7.382 1.00 55.78 83 GLN A CA 1
ATOM 611 C C . GLN A 1 83 ? -29.376 -7.209 6.342 1.00 55.78 83 GLN A C 1
ATOM 613 O O . GLN A 1 83 ? -28.740 -7.492 5.329 1.00 55.78 83 GLN A O 1
ATOM 618 N N . ALA A 1 84 ? -30.550 -7.774 6.650 1.00 48.75 84 ALA A N 1
ATOM 619 C CA . ALA A 1 84 ? -31.286 -8.668 5.765 1.00 48.75 84 ALA A CA 1
ATOM 620 C C . ALA A 1 84 ? -31.233 -8.113 4.338 1.00 48.75 84 ALA A C 1
ATOM 622 O O . ALA A 1 84 ? -31.671 -6.984 4.110 1.00 48.75 84 ALA A O 1
ATOM 623 N N . ARG A 1 85 ? -30.670 -8.885 3.399 1.00 52.16 85 ARG A N 1
ATOM 624 C CA . ARG A 1 85 ? -30.896 -8.641 1.977 1.00 52.16 85 ARG A CA 1
ATOM 625 C C . ARG A 1 85 ? -32.408 -8.678 1.803 1.00 52.16 85 ARG A C 1
ATOM 627 O O . ARG A 1 85 ? -33.015 -9.742 1.802 1.00 52.16 85 ARG A O 1
ATOM 634 N N . VAL A 1 86 ? -33.036 -7.509 1.776 1.00 52.72 86 VAL A N 1
ATOM 635 C CA . VAL A 1 86 ? -34.328 -7.381 1.132 1.00 52.72 86 VAL A CA 1
ATOM 636 C C . VAL A 1 86 ? -33.949 -7.519 -0.327 1.00 52.72 86 VAL A C 1
ATOM 638 O O . VAL A 1 86 ? -33.352 -6.603 -0.888 1.00 52.72 86 VAL A O 1
ATOM 641 N N . ASP A 1 87 ? -34.135 -8.716 -0.873 1.00 51.94 87 ASP A N 1
ATOM 642 C CA . ASP A 1 87 ? -33.882 -9.002 -2.275 1.00 51.94 87 ASP A CA 1
ATOM 643 C C . ASP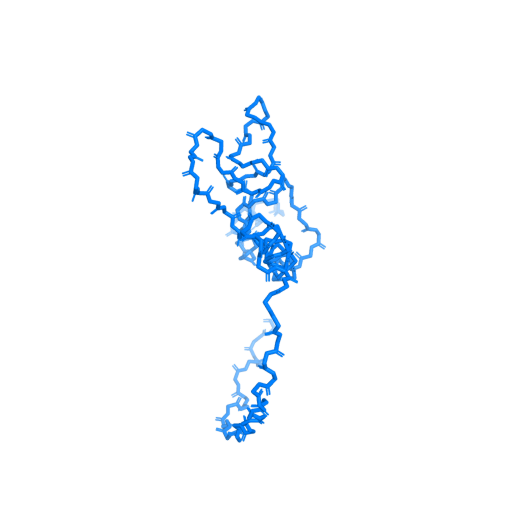 A 1 87 ? -34.808 -8.098 -3.101 1.00 51.94 87 ASP A C 1
ATOM 645 O O . ASP A 1 87 ? -35.944 -8.447 -3.417 1.00 51.94 87 ASP A O 1
ATOM 649 N N . SER A 1 88 ? -34.362 -6.882 -3.407 1.00 50.34 88 SER A N 1
ATOM 650 C CA . SER A 1 88 ? -34.915 -6.129 -4.519 1.00 50.34 88 SER A CA 1
ATOM 651 C C . SER A 1 88 ? -34.493 -6.881 -5.778 1.00 50.34 88 SER A C 1
ATOM 653 O O . SER A 1 88 ? -33.299 -7.179 -5.896 1.00 50.34 88 SER A O 1
ATOM 655 N N . PRO A 1 89 ? -35.425 -7.212 -6.690 1.00 51.38 89 PRO A N 1
ATOM 656 C CA . PRO A 1 89 ? -35.091 -7.876 -7.940 1.00 51.38 89 PRO A CA 1
ATOM 657 C C . PRO A 1 89 ? -33.924 -7.142 -8.586 1.00 51.38 89 PRO A C 1
ATOM 659 O O . PRO A 1 89 ? -33.983 -5.924 -8.768 1.00 51.38 89 PRO A O 1
ATOM 662 N N . VAL A 1 90 ? -32.847 -7.873 -8.862 1.00 56.09 90 VAL A N 1
ATOM 663 C CA . VAL A 1 90 ? -31.783 -7.370 -9.719 1.00 56.09 90 VAL A CA 1
ATOM 664 C C . VAL A 1 90 ? -32.451 -7.147 -11.069 1.00 56.09 90 VAL A C 1
ATOM 666 O O . VAL A 1 90 ? -32.793 -8.114 -11.742 1.00 56.09 90 VAL A O 1
ATOM 669 N N . ASP A 1 91 ? -32.726 -5.888 -11.407 1.00 54.66 91 ASP A N 1
ATOM 670 C CA . ASP A 1 91 ? -32.977 -5.492 -12.786 1.00 54.66 91 ASP A CA 1
ATOM 671 C C . ASP A 1 91 ? -31.658 -5.750 -13.504 1.00 54.66 91 ASP A C 1
ATOM 673 O O . ASP A 1 91 ? -30.694 -4.991 -13.387 1.00 54.66 91 ASP A O 1
ATOM 677 N N . ASP A 1 92 ? -31.577 -6.898 -14.164 1.00 49.00 92 ASP A N 1
ATOM 678 C CA . ASP A 1 92 ? -30.456 -7.392 -14.952 1.00 49.00 92 ASP A CA 1
ATOM 679 C C . ASP A 1 92 ? -30.301 -6.605 -16.255 1.00 49.00 92 ASP A C 1
ATOM 681 O O . ASP A 1 92 ? -29.864 -7.161 -17.262 1.00 49.00 92 ASP A O 1
ATOM 685 N N . GLY A 1 93 ? -30.629 -5.303 -16.188 1.00 43.94 93 GLY A N 1
ATOM 686 C CA . GLY A 1 93 ? -30.617 -4.278 -17.212 1.00 43.94 93 GLY A CA 1
ATOM 687 C C . GLY A 1 93 ? -29.578 -4.591 -18.260 1.00 43.94 93 GLY A C 1
ATOM 688 O O . GLY A 1 93 ? -28.417 -4.186 -18.165 1.00 43.94 93 GLY A O 1
ATOM 689 N N . GLN A 1 94 ? -30.021 -5.359 -19.252 1.00 41.91 94 GLN A N 1
ATOM 690 C CA . GLN A 1 94 ? -29.209 -5.788 -20.363 1.00 41.91 94 GLN A CA 1
ATOM 691 C C . GLN A 1 94 ? -29.026 -4.535 -21.212 1.00 41.91 94 GLN A C 1
ATOM 693 O O . GLN A 1 94 ? -29.775 -4.267 -22.153 1.00 41.91 94 GLN A O 1
ATOM 698 N N . ALA A 1 95 ? -28.070 -3.697 -20.817 1.00 39.72 95 ALA A N 1
ATOM 699 C CA . ALA A 1 95 ? -27.610 -2.596 -21.625 1.00 39.72 95 ALA A CA 1
ATOM 700 C C . ALA A 1 95 ? -27.073 -3.230 -22.906 1.00 39.72 95 ALA A C 1
ATOM 702 O O . ALA A 1 95 ? -26.027 -3.881 -22.907 1.00 39.72 95 ALA A O 1
ATOM 703 N N . LYS A 1 96 ? -27.848 -3.109 -23.987 1.00 40.50 96 LYS A N 1
ATOM 704 C CA . LYS A 1 96 ? -27.396 -3.449 -25.330 1.00 40.50 96 LYS A CA 1
ATOM 705 C C . LYS A 1 96 ? -26.103 -2.680 -25.564 1.00 40.50 96 LYS A C 1
ATOM 707 O O . LYS A 1 96 ? -26.104 -1.451 -25.602 1.00 40.50 96 LYS A O 1
ATOM 712 N N . VAL A 1 97 ? -24.999 -3.410 -25.657 1.00 41.12 97 VAL A N 1
ATOM 713 C CA . VAL A 1 97 ? -23.720 -2.856 -26.083 1.00 41.12 97 VAL A CA 1
ATOM 714 C C . VAL A 1 97 ? -23.819 -2.671 -27.591 1.00 41.12 97 VAL A C 1
ATOM 716 O O . VAL A 1 97 ? -23.441 -3.549 -28.357 1.00 41.12 97 VAL A O 1
ATOM 719 N N . ASP A 1 98 ? -24.363 -1.538 -28.018 1.00 42.62 98 ASP A N 1
ATOM 720 C CA . ASP A 1 98 ? -24.139 -1.044 -29.371 1.00 42.62 98 ASP A CA 1
ATOM 721 C C . ASP A 1 98 ? -22.827 -0.247 -29.338 1.00 42.62 98 ASP A C 1
ATOM 723 O O . ASP A 1 98 ? -22.826 0.968 -29.141 1.00 42.62 98 ASP A O 1
ATOM 727 N N . SER A 1 99 ? -21.682 -0.931 -29.465 1.00 39.81 99 SER A N 1
ATOM 728 C CA . SER A 1 99 ? -20.401 -0.262 -29.715 1.00 39.81 99 SER A CA 1
ATOM 729 C C . SER A 1 99 ? -19.915 -0.563 -31.138 1.00 39.81 99 SER A C 1
ATOM 731 O O . SER A 1 99 ? -19.639 -1.713 -31.478 1.00 39.81 99 SER A O 1
ATOM 733 N N . PRO A 1 100 ? -19.776 0.455 -32.004 1.00 47.56 100 PRO A N 1
ATOM 734 C CA . PRO A 1 100 ? -19.004 0.340 -33.225 1.00 47.56 100 PRO A CA 1
ATOM 735 C C . PRO A 1 100 ? -17.608 0.905 -32.956 1.00 47.56 100 PRO A C 1
ATOM 737 O O . PRO A 1 100 ? -17.297 2.011 -33.381 1.00 47.56 100 PRO A O 1
ATOM 740 N N . VAL A 1 101 ? -16.773 0.179 -32.209 1.00 44.97 101 VAL A N 1
ATOM 741 C CA . VAL A 1 101 ? -15.323 0.444 -32.175 1.00 44.97 101 VAL A CA 1
ATOM 742 C C . VAL A 1 101 ? -14.582 -0.889 -32.095 1.00 44.97 101 VAL A C 1
ATOM 744 O O . VAL A 1 101 ? -14.046 -1.283 -31.062 1.00 44.97 101 VAL A O 1
ATOM 747 N N . ALA A 1 102 ? -14.608 -1.612 -33.210 1.00 41.59 102 ALA A N 1
ATOM 748 C CA . ALA A 1 102 ? -13.550 -2.544 -33.570 1.00 41.59 102 ALA A CA 1
ATOM 749 C C . ALA A 1 102 ? -12.626 -1.829 -34.570 1.00 41.59 102 ALA A C 1
ATOM 751 O O . ALA A 1 102 ? -13.107 -1.024 -35.363 1.00 41.59 102 ALA A O 1
ATOM 752 N N . ASP A 1 103 ? -11.337 -2.162 -34.514 1.00 46.59 103 ASP A N 1
ATOM 753 C CA . ASP A 1 103 ? -10.232 -1.685 -35.361 1.00 46.59 103 ASP A CA 1
ATOM 754 C C . ASP A 1 103 ? -9.661 -0.288 -35.082 1.00 46.59 103 ASP A C 1
ATOM 756 O O . ASP A 1 103 ? -9.865 0.630 -35.866 1.00 46.59 103 ASP A O 1
ATOM 760 N N . GLU A 1 104 ? -8.801 -0.161 -34.056 1.00 43.75 104 GLU A N 1
ATOM 761 C CA . GLU A 1 104 ? -7.571 0.648 -34.212 1.00 43.75 104 GLU A CA 1
ATOM 762 C C . GLU A 1 104 ? -6.446 0.361 -33.192 1.00 43.75 104 GLU A C 1
ATOM 764 O O . GLU A 1 104 ? -5.747 1.273 -32.771 1.00 43.75 104 GLU A O 1
ATOM 769 N N . GLN A 1 105 ? -6.211 -0.888 -32.769 1.00 44.25 105 GLN A N 1
ATOM 770 C CA . GLN A 1 105 ? -4.961 -1.234 -32.057 1.00 44.25 105 GLN A CA 1
ATOM 771 C C . GLN A 1 105 ? -4.416 -2.589 -32.519 1.00 44.25 105 GLN A C 1
ATOM 773 O O . GLN A 1 105 ? -4.358 -3.563 -31.777 1.00 44.25 105 GLN A O 1
ATOM 778 N N . ALA A 1 106 ? -4.033 -2.635 -33.796 1.00 43.00 106 ALA A N 1
ATOM 779 C CA . ALA A 1 106 ? -3.214 -3.693 -34.391 1.00 43.00 106 ALA A CA 1
ATOM 780 C C . ALA A 1 106 ? -2.273 -3.115 -35.471 1.00 43.00 106 ALA A C 1
ATOM 782 O O . ALA A 1 106 ? -2.192 -3.622 -36.584 1.00 43.00 106 ALA A O 1
ATOM 783 N N . LYS A 1 107 ? -1.601 -2.006 -35.147 1.00 38.59 107 LYS A N 1
ATOM 784 C CA . LYS A 1 107 ? -0.382 -1.451 -35.769 1.00 38.59 107 LYS A CA 1
ATOM 785 C C . LYS A 1 107 ? 0.248 -0.657 -34.615 1.00 38.59 107 LYS A C 1
ATOM 787 O O . LYS A 1 107 ? -0.417 0.217 -34.088 1.00 38.59 107 LYS A O 1
ATOM 792 N N . GLU A 1 108 ? 1.386 -0.986 -34.036 1.00 38.06 108 GLU A N 1
ATOM 793 C CA . GLU A 1 108 ? 2.657 -1.358 -34.631 1.00 38.06 108 GLU A CA 1
ATOM 794 C C . GLU A 1 108 ? 3.374 -2.409 -33.769 1.00 38.06 108 GLU A C 1
ATOM 796 O O . GLU A 1 108 ? 3.191 -2.500 -32.554 1.00 38.06 108 GLU A O 1
ATOM 801 N N . VAL A 1 109 ? 4.159 -3.211 -34.483 1.00 41.91 109 VAL A N 1
ATOM 802 C CA . VAL A 1 109 ? 5.335 -3.959 -34.024 1.00 41.91 109 VAL A CA 1
ATOM 803 C C . VAL A 1 109 ? 6.362 -3.068 -33.334 1.00 41.91 109 VAL A C 1
ATOM 805 O O . VAL A 1 109 ? 6.503 -1.903 -33.761 1.00 41.91 109 VAL A O 1
#

pLDDT: mean 84.27, std 22.47, range [38.06, 98.75]

Secondary structure (DSSP, 8-state):
-HHHHHHHH----S----TT-BS-GGGT-SB-TT-BBTT-TT-B--STT--SS--SS-HHHHHHHHHHHHHHHHHHHTT-TTS--------------------SS----

Radius of gyration: 20.96 Å; chains: 1; bounding box: 61×19×50 Å

Foldseek 3Di:
DVVVVCVVPPDDPPLDAQQQEADDVVVVHQAHPLQHGPPDPPDGDQARHYHNDDDPDRCVVVSVVSNVSNCVSVCVVVVVPDPPCPCDDPPPVPPPPPDPDDDDPDDDD